Protein AF-A0A0A8Z2H8-F1 (afdb_monomer_lite)

pLDDT: mean 77.08, std 11.92, range [45.22, 95.56]

Radius of gyration: 11.15 Å; chains: 1; bounding box: 27×21×28 Å

InterPro domains:
  IPR001611 Leucine-rich repeat [PF00560] (7-27)
 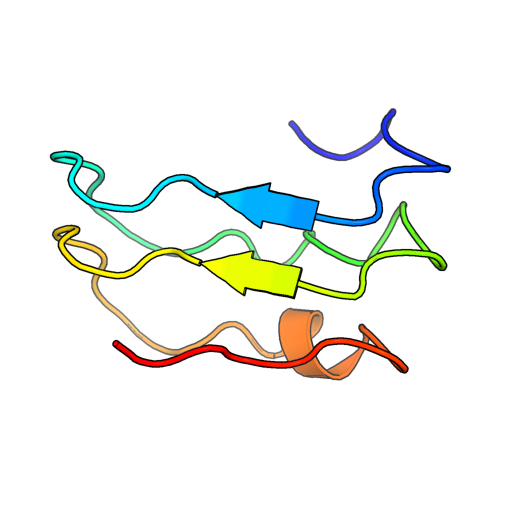 IPR001611 Leucine-rich repeat [PF00560] (35-54)
  IPR032675 Leucine-rich repeat domain superfamily [G3DSA:3.80.10.10] (1-61)

Foldseek 3Di:
DQQPCQQAAEDAPEQDADEEADDLCNPVRYQNHAEYHHYNYHYDDDDHCSVVVNPRYDYDDD

Organism: Arundo donax (NCBI:txid35708)

Secondary structure (DSSP, 8-state):
--TT-TT--EEE--SS--EEPPPTTTTSS-TT--EEE--SSEE-SPPPGGGGG-TTPEE---

Structure (mmCIF, N/CA/C/O backbone):
data_AF-A0A0A8Z2H8-F1
#
_entry.id   AF-A0A0A8Z2H8-F1
#
loop_
_atom_site.group_PDB
_atom_site.id
_atom_site.type_symbol
_atom_site.label_atom_id
_atom_site.label_alt_id
_atom_site.label_comp_id
_atom_site.label_asym_id
_atom_site.label_entity_id
_atom_site.label_seq_id
_atom_site.pdbx_PDB_ins_code
_atom_site.Cartn_x
_atom_site.Cartn_y
_atom_site.Cartn_z
_atom_site.occupancy
_atom_site.B_iso_or_equiv
_atom_site.auth_seq_id
_atom_site.auth_comp_id
_atom_site.auth_asym_id
_atom_site.auth_atom_id
_atom_site.pdbx_PDB_model_num
ATOM 1 N N . MET A 1 1 ? 9.705 1.471 -0.070 1.00 55.91 1 MET A N 1
ATOM 2 C CA . MET A 1 1 ? 9.289 0.118 0.373 1.00 55.91 1 MET A CA 1
ATOM 3 C C . MET A 1 1 ? 9.037 -0.838 -0.803 1.00 55.91 1 MET A C 1
ATOM 5 O O . MET A 1 1 ? 9.546 -1.944 -0.756 1.00 55.91 1 MET A O 1
ATOM 9 N N . TRP A 1 2 ? 8.332 -0.438 -1.874 1.00 58.59 2 TRP A N 1
ATOM 10 C CA . TRP A 1 2 ? 7.882 -1.344 -2.960 1.00 58.59 2 TRP A CA 1
ATOM 11 C C . TRP A 1 2 ? 8.788 -1.413 -4.209 1.00 58.59 2 TRP A C 1
ATOM 13 O O . TRP A 1 2 ? 8.429 -2.008 -5.217 1.00 58.59 2 TRP A O 1
ATOM 23 N N . GLU A 1 3 ? 9.978 -0.806 -4.182 1.00 59.81 3 GLU A N 1
ATOM 24 C CA . GLU A 1 3 ? 10.804 -0.644 -5.393 1.00 59.81 3 GLU A CA 1
ATOM 25 C C . GLU A 1 3 ? 11.477 -1.931 -5.892 1.00 59.81 3 GLU A C 1
ATOM 27 O O . GLU A 1 3 ? 11.941 -1.977 -7.029 1.00 59.81 3 GLU A O 1
ATOM 32 N N . LYS A 1 4 ? 11.513 -2.997 -5.085 1.00 60.56 4 LYS A N 1
ATOM 33 C CA . LYS A 1 4 ? 12.208 -4.252 -5.428 1.00 60.56 4 LYS A CA 1
ATOM 34 C C . LYS A 1 4 ? 11.287 -5.419 -5.786 1.00 60.56 4 LYS A C 1
ATOM 36 O O . LYS A 1 4 ? 11.767 -6.524 -6.012 1.00 60.56 4 LYS A O 1
ATOM 41 N N . THR A 1 5 ? 9.978 -5.208 -5.862 1.00 66.19 5 THR A N 1
ATOM 42 C CA . THR A 1 5 ? 9.005 -6.301 -5.977 1.00 66.19 5 THR A CA 1
ATOM 43 C C . THR A 1 5 ? 8.452 -6.418 -7.399 1.00 66.19 5 THR A C 1
ATOM 45 O O . THR A 1 5 ? 7.267 -6.204 -7.623 1.00 66.19 5 THR A O 1
ATOM 48 N N . ARG A 1 6 ? 9.315 -6.750 -8.372 1.00 67.38 6 ARG A N 1
ATOM 49 C CA . ARG A 1 6 ? 8.972 -6.752 -9.815 1.00 67.38 6 ARG A CA 1
ATOM 50 C C . ARG A 1 6 ? 7.966 -7.826 -10.252 1.00 67.38 6 ARG A C 1
ATOM 52 O O . ARG A 1 6 ? 7.322 -7.666 -11.280 1.00 67.38 6 ARG A O 1
ATOM 59 N N . ASN A 1 7 ? 7.816 -8.887 -9.459 1.00 73.81 7 ASN A N 1
ATOM 60 C CA . ASN A 1 7 ? 6.953 -10.040 -9.758 1.00 73.81 7 ASN A CA 1
ATOM 61 C C . ASN A 1 7 ? 5.837 -10.224 -8.721 1.00 73.81 7 ASN A C 1
ATOM 63 O O . ASN A 1 7 ? 5.316 -11.322 -8.543 1.00 73.81 7 ASN A O 1
ATOM 67 N N . LEU A 1 8 ? 5.519 -9.176 -7.965 1.00 73.75 8 LEU A N 1
ATOM 68 C CA . LEU A 1 8 ? 4.505 -9.276 -6.927 1.00 73.75 8 LEU A CA 1
ATOM 69 C C . LEU A 1 8 ? 3.122 -9.256 -7.570 1.00 73.75 8 LEU A C 1
ATOM 71 O O . LEU A 1 8 ? 2.781 -8.284 -8.243 1.00 73.75 8 LEU A O 1
ATOM 75 N N . VAL A 1 9 ? 2.344 -10.312 -7.339 1.00 78.94 9 VAL A N 1
ATOM 76 C CA . VAL A 1 9 ? 1.001 -10.477 -7.916 1.00 78.94 9 VAL A CA 1
ATOM 77 C C . VAL A 1 9 ? -0.094 -10.086 -6.928 1.00 78.94 9 VAL A C 1
ATOM 79 O O . VAL A 1 9 ? -1.097 -9.503 -7.329 1.00 78.94 9 VAL A O 1
ATOM 82 N N . ALA A 1 10 ? 0.101 -10.358 -5.638 1.00 82.56 10 ALA A N 1
ATOM 83 C CA . ALA A 1 10 ? -0.891 -10.090 -4.606 1.00 82.56 10 ALA A CA 1
ATOM 84 C C . ALA A 1 10 ? -0.243 -9.555 -3.325 1.00 82.56 10 ALA A C 1
ATOM 86 O O . ALA A 1 10 ? 0.802 -10.049 -2.899 1.00 82.56 10 ALA A O 1
ATOM 87 N N . ILE A 1 11 ? -0.883 -8.564 -2.705 1.00 82.38 11 ILE A N 1
ATOM 88 C CA . ILE A 1 11 ? -0.619 -8.124 -1.333 1.00 82.38 11 ILE A CA 1
ATOM 89 C C . ILE A 1 11 ? -1.926 -8.268 -0.572 1.00 82.38 11 ILE A C 1
ATOM 91 O O . ILE A 1 11 ? -2.924 -7.640 -0.924 1.00 82.38 11 ILE A O 1
ATOM 95 N N . ASN A 1 12 ? -1.888 -9.047 0.502 1.00 87.31 12 ASN A N 1
ATOM 96 C CA . ASN A 1 12 ? -2.917 -9.030 1.523 1.00 87.31 12 ASN A CA 1
ATOM 97 C C . ASN A 1 12 ? -2.295 -8.476 2.805 1.00 87.31 12 ASN A C 1
ATOM 99 O O . ASN A 1 12 ? -1.408 -9.095 3.391 1.00 87.31 12 ASN A O 1
ATOM 103 N N . ALA A 1 13 ? -2.738 -7.289 3.195 1.00 88.19 13 ALA A N 1
ATOM 104 C CA . ALA A 1 13 ? -2.396 -6.658 4.461 1.00 88.19 13 ALA A CA 1
ATOM 105 C C . ALA A 1 13 ? -3.675 -6.292 5.232 1.00 88.19 13 ALA A C 1
ATOM 107 O O . ALA A 1 13 ? -3.692 -5.327 6.001 1.00 88.19 13 ALA A O 1
ATOM 108 N N . SER A 1 14 ? -4.754 -7.044 4.995 1.00 91.94 14 SER A N 1
ATOM 109 C CA . SER A 1 14 ? -6.032 -6.866 5.673 1.00 91.94 14 SER A CA 1
ATOM 110 C C . SER A 1 14 ? -5.934 -7.150 7.172 1.00 91.94 14 SER A C 1
ATOM 112 O O . SER A 1 14 ? -4.985 -7.785 7.640 1.00 91.94 14 SER A O 1
ATOM 114 N N . ASN A 1 15 ? -6.915 -6.665 7.930 1.00 94.81 15 ASN A N 1
ATOM 115 C CA . ASN A 1 15 ? -7.091 -6.949 9.356 1.00 94.81 15 ASN A CA 1
ATOM 116 C C . ASN A 1 15 ? -5.870 -6.580 10.213 1.00 94.81 15 ASN A C 1
ATOM 118 O O . ASN A 1 15 ? -5.367 -7.364 11.019 1.00 94.81 15 ASN A O 1
ATOM 122 N N . ASN A 1 16 ? -5.375 -5.365 10.002 1.00 93.25 16 ASN A N 1
ATOM 123 C CA . ASN A 1 16 ? -4.241 -4.805 10.719 1.00 93.25 16 ASN A CA 1
ATOM 124 C C . ASN A 1 16 ? -4.613 -3.441 11.318 1.00 93.25 16 ASN A C 1
ATOM 126 O O . ASN A 1 16 ? -5.703 -2.905 11.136 1.00 93.25 16 ASN A O 1
ATOM 130 N N . SER A 1 17 ? -3.693 -2.857 12.083 1.00 95.56 17 SER A N 1
ATOM 131 C CA . SER A 1 17 ? -3.856 -1.509 12.644 1.00 95.56 17 SER A CA 1
ATOM 132 C C . SER A 1 17 ? -3.044 -0.461 11.879 1.00 95.56 17 SER A C 1
ATOM 134 O O . SER A 1 17 ? -2.581 0.508 12.483 1.00 95.56 17 SER A O 1
ATOM 136 N N . PHE A 1 18 ? -2.833 -0.640 10.568 1.00 91.50 18 PHE A N 1
ATOM 137 C CA . PHE A 1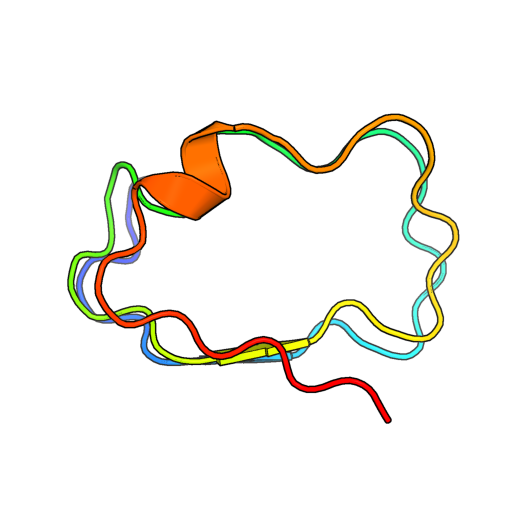 18 ? -2.101 0.346 9.772 1.00 91.50 18 PHE A CA 1
ATOM 138 C C . PHE A 1 18 ? -2.892 1.653 9.674 1.00 91.50 18 PHE A C 1
ATOM 140 O O . PHE A 1 18 ? -4.106 1.643 9.479 1.00 91.50 18 PHE A O 1
ATOM 147 N N . LYS A 1 19 ? -2.189 2.778 9.836 1.00 92.69 19 LYS A N 1
ATOM 148 C CA . LYS A 1 19 ? -2.752 4.135 9.878 1.00 92.69 19 LYS A CA 1
ATOM 149 C C . LYS A 1 19 ? -2.043 5.049 8.889 1.00 92.69 19 LYS A C 1
ATOM 151 O O . LYS A 1 19 ? -0.935 4.757 8.442 1.00 92.69 19 LYS A O 1
ATOM 156 N N . GLY A 1 20 ? -2.658 6.197 8.621 1.00 90.56 20 GLY A N 1
ATOM 157 C CA . GLY A 1 20 ? -2.099 7.230 7.753 1.00 90.56 20 GLY A CA 1
ATOM 158 C C . GLY A 1 20 ? -2.451 7.008 6.287 1.00 90.56 20 GLY A C 1
ATOM 159 O O . GLY A 1 20 ? -3.444 6.354 5.971 1.00 90.56 20 GLY A O 1
ATOM 160 N N . TRP A 1 21 ? -1.658 7.595 5.391 1.00 86.00 21 TRP A N 1
ATOM 161 C CA . TRP A 1 21 ? -1.949 7.605 3.959 1.00 86.00 21 TRP A CA 1
ATOM 162 C C . TRP A 1 21 ? -1.351 6.401 3.240 1.00 86.00 21 TRP A C 1
ATOM 164 O O . TRP A 1 21 ? -0.236 5.962 3.529 1.00 86.00 21 TRP A O 1
ATOM 174 N N . MET A 1 22 ? -2.082 5.903 2.246 1.00 82.69 22 MET A N 1
ATOM 175 C CA . MET A 1 22 ? -1.575 4.882 1.341 1.00 82.69 22 MET A CA 1
ATOM 176 C C . MET A 1 22 ? -0.474 5.477 0.442 1.00 82.69 22 MET A C 1
ATOM 178 O O . MET A 1 22 ? -0.672 6.544 -0.145 1.00 82.69 22 MET A O 1
ATOM 182 N N . PRO A 1 23 ? 0.683 4.810 0.289 1.00 77.69 23 PRO A N 1
ATOM 183 C CA . PRO A 1 23 ? 1.741 5.299 -0.587 1.00 77.69 23 PRO A CA 1
ATOM 184 C C . PRO A 1 23 ? 1.279 5.316 -2.051 1.00 77.69 23 PRO A C 1
ATOM 186 O O . PRO A 1 23 ? 0.602 4.407 -2.515 1.00 77.69 23 PRO A O 1
ATOM 189 N N . SER A 1 24 ? 1.677 6.323 -2.825 1.00 76.69 24 SER A N 1
ATOM 190 C CA . SER A 1 24 ? 1.301 6.432 -4.245 1.00 76.69 24 SER A CA 1
ATOM 191 C C . SER A 1 24 ? 2.116 5.536 -5.182 1.00 76.69 24 SER A C 1
ATOM 193 O O . SER A 1 24 ? 1.819 5.444 -6.369 1.00 76.69 24 SER A O 1
ATOM 195 N N . SER A 1 25 ? 3.139 4.857 -4.668 1.00 74.25 25 SER A N 1
ATOM 196 C CA . SER A 1 25 ? 4.150 4.161 -5.465 1.00 74.25 25 SER A CA 1
ATOM 197 C C . SER A 1 25 ? 3.936 2.653 -5.633 1.00 74.25 25 SER A C 1
ATOM 199 O O . SER A 1 25 ? 4.851 1.975 -6.097 1.00 74.25 25 SER A O 1
ATOM 201 N N . PHE A 1 26 ? 2.751 2.116 -5.312 1.00 70.56 26 PHE A N 1
ATOM 202 C CA . PHE A 1 26 ? 2.474 0.669 -5.384 1.00 70.56 26 PHE A CA 1
ATOM 203 C C . PHE A 1 26 ? 2.804 0.041 -6.747 1.00 70.56 26 PHE A C 1
ATOM 205 O O . PHE A 1 26 ? 3.364 -1.050 -6.797 1.00 70.56 26 PHE A O 1
ATOM 212 N N . CYS A 1 27 ? 2.525 0.747 -7.845 1.00 70.25 27 CYS A N 1
ATOM 213 C CA . CYS A 1 27 ? 2.673 0.212 -9.204 1.00 70.25 27 CYS A CA 1
ATOM 214 C C . CYS A 1 27 ? 3.794 0.849 -10.018 1.00 70.25 27 CYS A C 1
ATOM 216 O O . CYS A 1 27 ? 3.851 0.683 -11.231 1.00 70.25 27 CYS A O 1
ATOM 218 N N . ILE A 1 28 ? 4.717 1.553 -9.356 1.00 64.62 28 ILE A N 1
ATOM 219 C CA . ILE A 1 28 ? 5.906 2.100 -10.025 1.00 64.62 28 ILE A CA 1
ATOM 220 C C . ILE A 1 28 ? 6.898 0.981 -10.389 1.00 64.62 28 ILE A C 1
ATOM 222 O O . ILE A 1 28 ? 7.606 1.110 -11.381 1.00 64.62 28 ILE A O 1
ATOM 226 N N . SER A 1 29 ? 6.936 -0.122 -9.625 1.00 62.06 29 SER A N 1
ATOM 227 C CA . SER A 1 29 ? 7.937 -1.192 -9.810 1.00 62.06 29 SER A CA 1
ATOM 228 C C . SER A 1 29 ? 7.365 -2.593 -10.075 1.00 62.06 29 SER A C 1
ATOM 230 O O . SER A 1 29 ? 8.126 -3.496 -10.415 1.00 62.06 29 SER A O 1
ATOM 232 N N . SER A 1 30 ? 6.046 -2.798 -9.957 1.00 65.81 30 SER A N 1
ATOM 233 C CA . SER A 1 30 ? 5.397 -4.083 -10.268 1.00 65.81 30 SER A CA 1
ATOM 234 C C . SER A 1 30 ? 4.347 -3.914 -11.361 1.00 65.81 30 SER A C 1
ATOM 236 O O . SER A 1 30 ? 3.262 -3.391 -11.119 1.00 65.81 30 SER A O 1
ATOM 238 N N . SER A 1 31 ? 4.660 -4.390 -12.564 1.00 65.69 31 SER A N 1
ATOM 239 C CA . SER A 1 31 ? 3.713 -4.508 -13.680 1.00 65.69 31 SER A CA 1
ATOM 240 C C . SER A 1 31 ? 2.781 -5.719 -13.547 1.00 65.69 31 SER A C 1
ATOM 242 O O . SER A 1 31 ? 1.807 -5.820 -14.286 1.00 65.69 31 SER A O 1
ATOM 244 N N . SER A 1 32 ? 3.061 -6.623 -12.599 1.00 69.81 32 SER A N 1
ATOM 245 C CA . SER A 1 32 ? 2.331 -7.887 -12.405 1.00 69.81 32 SER A CA 1
ATOM 246 C C . SER A 1 32 ? 1.297 -7.837 -11.273 1.00 69.81 32 SER A C 1
ATOM 248 O O . SER A 1 32 ? 0.713 -8.860 -10.924 1.00 69.81 32 SER A O 1
ATOM 250 N N . PHE A 1 33 ? 1.067 -6.664 -10.681 1.00 71.75 33 PHE A N 1
ATOM 251 C CA . PHE A 1 33 ? 0.283 -6.539 -9.459 1.00 71.75 33 PHE A CA 1
ATOM 252 C C . PHE A 1 33 ? -1.230 -6.584 -9.706 1.00 71.75 33 PHE A C 1
ATOM 254 O O . PHE A 1 33 ? -1.811 -5.632 -10.223 1.00 71.75 33 PHE A O 1
ATOM 261 N N . ALA A 1 34 ? -1.859 -7.691 -9.310 1.00 69.44 34 ALA A N 1
ATOM 262 C CA . ALA A 1 34 ? -3.245 -8.015 -9.626 1.00 69.44 34 ALA A CA 1
ATOM 263 C C . ALA A 1 34 ? -4.209 -7.891 -8.439 1.00 69.44 34 ALA A C 1
ATOM 265 O O . ALA A 1 34 ? -5.393 -7.660 -8.661 1.00 69.44 34 ALA A O 1
ATOM 266 N N . VAL A 1 35 ? -3.750 -8.051 -7.194 1.00 82.00 35 VAL A N 1
ATOM 267 C CA . VAL A 1 35 ? -4.639 -8.056 -6.016 1.00 82.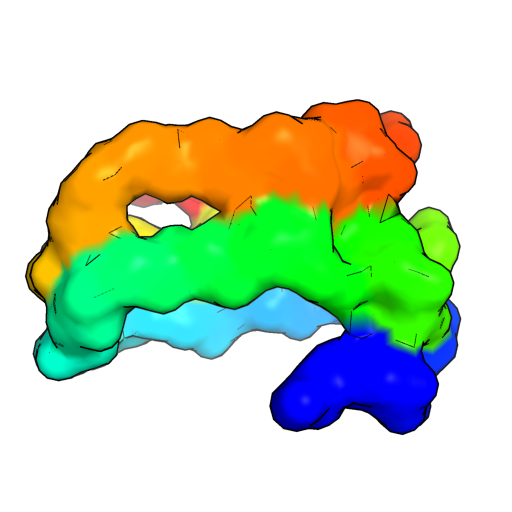00 35 VAL A CA 1
ATOM 268 C C . VAL A 1 35 ? -4.048 -7.236 -4.875 1.00 82.00 35 VAL A C 1
ATOM 270 O O . VAL A 1 35 ? -2.926 -7.490 -4.438 1.00 82.00 35 VAL A O 1
ATOM 273 N N . LEU A 1 36 ? -4.833 -6.291 -4.359 1.00 82.38 36 LEU A N 1
ATOM 274 C CA . LEU A 1 36 ? -4.512 -5.514 -3.164 1.00 82.38 36 LEU A CA 1
ATOM 275 C C . LEU A 1 36 ? -5.681 -5.555 -2.192 1.00 82.38 36 LEU A C 1
ATOM 277 O O . LEU A 1 36 ? -6.722 -4.950 -2.454 1.00 82.38 36 LEU A O 1
ATOM 281 N N . ASP A 1 37 ? -5.469 -6.213 -1.060 1.00 87.12 37 ASP A N 1
ATOM 282 C CA . ASP A 1 37 ? -6.403 -6.197 0.056 1.00 87.12 37 ASP A CA 1
ATOM 283 C C . ASP A 1 37 ? -5.794 -5.434 1.236 1.00 87.12 37 ASP A C 1
ATOM 285 O O . ASP A 1 37 ? -4.795 -5.845 1.831 1.00 87.12 37 ASP A O 1
ATOM 289 N N . LEU A 1 38 ? -6.400 -4.287 1.536 1.00 87.81 38 LEU A N 1
ATOM 290 C CA . LEU A 1 38 ? -6.069 -3.413 2.661 1.00 87.81 38 LEU A CA 1
ATOM 291 C C . LEU A 1 38 ? -7.269 -3.247 3.607 1.00 87.81 38 LEU A C 1
ATOM 293 O O . LEU A 1 38 ? -7.269 -2.332 4.434 1.00 87.81 38 LEU A O 1
ATOM 297 N N . SER A 1 39 ? -8.294 -4.0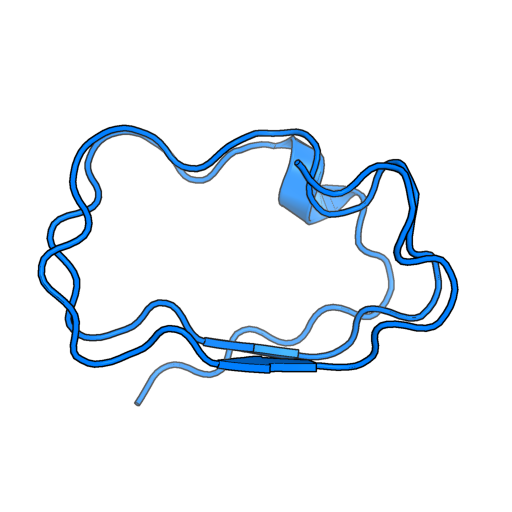93 3.471 1.00 88.38 39 SER A N 1
ATOM 298 C CA . SER A 1 39 ? -9.518 -4.039 4.274 1.00 88.38 39 SER A CA 1
ATOM 299 C C . SER A 1 39 ? -9.223 -4.170 5.771 1.00 88.38 39 SER A C 1
ATOM 301 O O . SER A 1 39 ? -8.166 -4.651 6.179 1.00 88.38 39 SER A O 1
ATOM 303 N N . TYR A 1 40 ? -10.144 -3.699 6.615 1.00 92.25 40 TYR A N 1
ATOM 304 C CA . TYR A 1 40 ? -9.992 -3.762 8.075 1.00 92.25 40 TYR A CA 1
ATOM 305 C C . TYR A 1 40 ? -8.664 -3.158 8.572 1.00 92.25 40 TYR A C 1
ATOM 307 O O . TYR A 1 40 ? -7.935 -3.761 9.354 1.00 92.25 40 TYR A O 1
ATOM 315 N N . ASN A 1 41 ? -8.347 -1.959 8.080 1.00 91.81 41 ASN A N 1
ATOM 316 C CA . ASN A 1 41 ? -7.260 -1.108 8.559 1.00 91.81 41 ASN A CA 1
ATOM 317 C C . ASN A 1 41 ? -7.797 0.282 8.919 1.00 91.81 41 ASN A C 1
ATOM 319 O O . ASN A 1 41 ? -8.976 0.581 8.745 1.00 91.81 41 ASN A O 1
ATOM 323 N N . GLN A 1 42 ? -6.919 1.152 9.407 1.00 94.12 42 GLN A N 1
ATOM 324 C CA . GLN A 1 42 ? -7.231 2.519 9.830 1.00 94.12 42 GLN A CA 1
ATOM 325 C C . GLN A 1 42 ? -6.564 3.555 8.904 1.00 94.12 42 GLN A C 1
ATOM 327 O O . GLN A 1 42 ? -6.141 4.629 9.346 1.00 94.12 42 GLN A O 1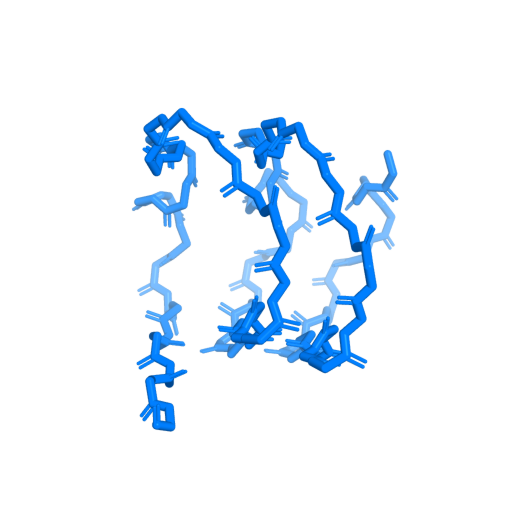
ATOM 332 N N . PHE A 1 43 ? -6.427 3.224 7.615 1.00 89.75 43 PHE A N 1
ATOM 333 C CA . PHE A 1 43 ? -5.941 4.163 6.608 1.00 89.75 43 PHE A CA 1
ATOM 334 C C . PHE A 1 43 ? -6.906 5.343 6.469 1.00 89.75 43 PHE A C 1
ATOM 336 O O . PHE A 1 43 ? -8.123 5.190 6.556 1.00 89.75 43 PHE A O 1
ATOM 343 N N . SER A 1 44 ? -6.352 6.528 6.250 1.00 87.31 44 SER A N 1
ATOM 344 C CA . SER A 1 44 ? -7.101 7.772 6.104 1.00 87.31 44 SER A CA 1
ATOM 345 C C . SER A 1 44 ? -6.617 8.550 4.881 1.00 87.31 44 SER A C 1
ATOM 347 O O . SER A 1 44 ? -5.575 8.243 4.301 1.00 87.31 44 SER A O 1
ATOM 349 N N . GLY A 1 45 ? -7.380 9.563 4.469 1.00 86.50 45 GLY A N 1
ATOM 350 C CA . GLY A 1 45 ? -7.088 10.340 3.264 1.00 86.50 45 GLY A CA 1
ATOM 351 C C . GLY A 1 45 ? -7.685 9.732 1.993 1.00 86.50 45 GLY A C 1
ATOM 352 O O . GLY A 1 45 ? -8.591 8.905 2.041 1.00 86.50 45 GLY A O 1
ATOM 353 N N . SER A 1 46 ? -7.218 10.210 0.840 1.00 85.06 46 SER A N 1
ATOM 354 C CA . SER A 1 46 ? -7.728 9.793 -0.472 1.00 85.06 46 SER A CA 1
ATOM 355 C C . SER A 1 46 ? -7.010 8.553 -0.998 1.00 85.06 46 SER A C 1
ATOM 357 O O . SER A 1 46 ? -5.832 8.335 -0.712 1.00 85.06 46 SER A O 1
ATOM 359 N N . ILE A 1 47 ? -7.702 7.780 -1.836 1.00 82.00 47 ILE A N 1
ATOM 360 C CA . ILE A 1 47 ? -7.091 6.691 -2.602 1.00 82.00 47 ILE A CA 1
ATOM 361 C C . ILE A 1 47 ? -6.015 7.300 -3.520 1.00 82.00 47 ILE A C 1
ATOM 363 O O . ILE A 1 47 ? -6.330 8.191 -4.314 1.00 82.00 47 ILE A O 1
ATOM 367 N N . PRO A 1 48 ? -4.745 6.870 -3.432 1.00 82.75 48 PRO A N 1
ATOM 368 C CA . PRO A 1 48 ? -3.681 7.480 -4.208 1.00 82.75 48 PRO A CA 1
ATOM 369 C C . PRO A 1 48 ? -3.859 7.201 -5.703 1.00 82.75 48 PRO A C 1
ATOM 371 O O . PRO A 1 48 ? -4.009 6.056 -6.128 1.00 82.75 48 PRO A O 1
ATOM 374 N N . THR A 1 49 ? -3.739 8.246 -6.522 1.00 81.38 49 THR A N 1
ATOM 375 C CA . THR A 1 49 ? -3.873 8.180 -7.992 1.00 81.38 49 THR A CA 1
ATOM 376 C C . THR A 1 49 ? -2.886 7.218 -8.653 1.00 81.38 49 THR A C 1
ATOM 378 O O . THR A 1 49 ? -3.149 6.695 -9.733 1.00 81.38 49 THR A O 1
ATOM 381 N N . GLY A 1 50 ? -1.762 6.931 -7.993 1.00 78.06 50 GLY A N 1
ATOM 382 C CA . GLY A 1 50 ? -0.794 5.937 -8.446 1.00 78.06 50 GLY A CA 1
ATOM 383 C C . GLY A 1 50 ? -1.332 4.503 -8.499 1.00 78.06 50 GLY A C 1
ATOM 384 O O . GLY A 1 50 ? -0.798 3.709 -9.270 1.00 78.06 50 GLY A O 1
ATOM 385 N N . LEU A 1 51 ? -2.418 4.180 -7.781 1.00 77.12 51 LEU A N 1
ATOM 386 C CA . LEU A 1 51 ? -3.122 2.899 -7.934 1.00 77.12 51 LEU A CA 1
ATOM 387 C C . LEU A 1 51 ? -3.808 2.772 -9.301 1.00 77.12 51 LEU A C 1
ATOM 389 O O . LEU A 1 51 ? -3.901 1.676 -9.839 1.00 77.12 51 LEU A O 1
ATOM 393 N N . GLY A 1 52 ? -4.204 3.888 -9.919 1.00 73.88 52 GLY A N 1
ATOM 394 C CA . GLY A 1 52 ? -4.737 3.891 -11.285 1.00 73.88 52 GLY A CA 1
ATOM 395 C C . GLY A 1 52 ? -3.700 3.506 -12.347 1.00 73.88 52 GLY A C 1
ATOM 396 O O . GLY A 1 52 ? -4.065 3.154 -13.463 1.00 73.88 52 GLY A O 1
ATOM 397 N N . LYS A 1 53 ? -2.401 3.532 -12.010 1.00 75.56 53 LYS A N 1
ATOM 398 C CA . LYS A 1 53 ? -1.323 3.065 -12.899 1.00 75.56 53 LYS A CA 1
ATOM 399 C C . LYS A 1 53 ? -1.145 1.545 -12.867 1.00 75.56 53 LYS A C 1
ATOM 401 O O . LYS A 1 53 ? -0.397 1.006 -13.676 1.00 75.56 53 LYS A O 1
ATOM 406 N N . CYS A 1 54 ? -1.813 0.853 -11.947 1.00 74.88 54 CYS A N 1
ATOM 407 C CA . CYS A 1 54 ? -1.814 -0.599 -11.879 1.00 74.88 54 CYS A CA 1
ATOM 408 C C . CYS A 1 54 ? -2.792 -1.163 -12.920 1.00 74.88 54 CYS A C 1
ATOM 410 O O . CYS A 1 54 ? -3.973 -1.343 -12.633 1.00 74.88 54 CYS A O 1
ATOM 412 N N . SER A 1 55 ? -2.324 -1.447 -14.135 1.00 71.69 55 SER A N 1
ATOM 413 C CA . SER A 1 55 ? -3.199 -1.817 -15.264 1.00 71.69 55 SER A CA 1
ATOM 414 C C . SER A 1 55 ? -4.041 -3.084 -15.050 1.00 71.69 55 SER A C 1
ATOM 416 O O . SER A 1 55 ? -5.024 -3.282 -15.754 1.00 71.69 55 SER A O 1
ATOM 418 N N . ILE A 1 56 ? -3.660 -3.945 -14.103 1.00 72.44 56 ILE A N 1
ATOM 419 C CA . ILE A 1 56 ? -4.312 -5.238 -13.839 1.00 72.44 56 ILE A CA 1
ATOM 420 C C . ILE A 1 56 ? -4.813 -5.384 -12.395 1.00 72.44 56 ILE A C 1
ATOM 422 O O . ILE A 1 56 ? -5.171 -6.486 -11.980 1.00 72.44 56 ILE A O 1
ATOM 426 N N . LEU A 1 57 ? -4.857 -4.290 -11.626 1.00 72.75 57 LEU A N 1
ATOM 427 C CA . LEU A 1 57 ? -5.259 -4.334 -10.224 1.00 72.75 57 LEU A CA 1
ATOM 428 C C . LEU A 1 57 ? -6.764 -4.556 -10.071 1.00 72.75 57 LEU A C 1
ATOM 430 O O . LEU A 1 57 ? -7.582 -3.764 -10.536 1.00 72.75 57 LEU A O 1
ATOM 434 N N . LYS A 1 58 ? -7.121 -5.601 -9.331 1.00 73.81 58 LYS A N 1
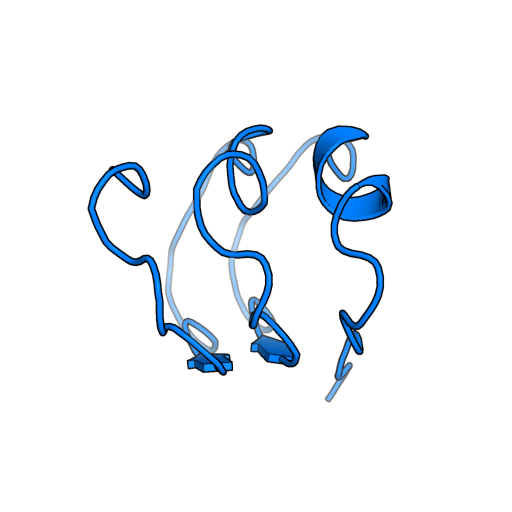ATOM 435 C CA . LYS A 1 58 ? -8.464 -5.839 -8.816 1.00 73.81 58 LYS A CA 1
ATOM 436 C C . LYS A 1 58 ? -8.508 -5.407 -7.358 1.00 73.81 58 LYS A C 1
ATOM 438 O O . LYS A 1 58 ? -7.719 -5.873 -6.535 1.00 73.81 58 LYS A O 1
ATOM 443 N N . SER A 1 59 ? -9.444 -4.518 -7.043 1.00 66.06 59 SER A N 1
ATOM 444 C CA . SER A 1 59 ? -9.821 -4.261 -5.658 1.00 66.06 59 SER A CA 1
ATOM 445 C C . SER A 1 59 ? -10.756 -5.379 -5.216 1.00 66.06 59 SER A C 1
ATOM 447 O O . SER A 1 59 ? -11.791 -5.609 -5.842 1.00 66.06 59 SER A O 1
ATOM 449 N N . THR A 1 60 ? -10.372 -6.095 -4.168 1.00 57.19 60 THR A N 1
ATOM 450 C CA . THR A 1 60 ? -11.264 -7.017 -3.472 1.00 57.19 60 THR A CA 1
ATOM 451 C C . THR A 1 60 ? -11.752 -6.299 -2.224 1.00 57.19 60 THR A C 1
ATOM 453 O O . THR A 1 60 ? -10.985 -6.101 -1.285 1.00 57.19 60 THR A O 1
ATOM 456 N N . GLN A 1 61 ? -13.004 -5.846 -2.239 1.00 46.94 61 GLN A N 1
ATOM 457 C CA . GLN A 1 61 ? -13.713 -5.515 -1.007 1.00 46.94 61 GLN A CA 1
ATOM 458 C C . GLN A 1 61 ? -14.294 -6.817 -0.452 1.00 46.94 61 GLN A C 1
ATOM 460 O O . GLN A 1 61 ? -15.007 -7.518 -1.172 1.00 46.94 61 GLN A O 1
ATOM 465 N N . GLY A 1 62 ? -13.922 -7.147 0.784 1.00 45.22 62 GLY A N 1
ATOM 466 C CA . GLY A 1 62 ? -14.700 -8.039 1.642 1.00 45.22 62 GLY A CA 1
ATOM 467 C C . GLY A 1 62 ? -15.842 -7.269 2.281 1.00 45.22 62 GLY A C 1
ATOM 468 O O . GLY A 1 62 ? -15.600 -6.095 2.649 1.00 45.22 62 GLY A O 1
#

Sequence (62 aa):
MWEKTRNLVAINASNNSFKGWMPSSFCISSSSFAVLDLSYNQFSGSIPTGLGKCSILKSTQG